Protein AF-A0AAG5DSZ3-F1 (afdb_monomer)

Radius of gyration: 25.83 Å; Cα contacts (8 Å, |Δi|>4): 39; chains: 1; bounding box: 47×26×83 Å

Solvent-accessible surface area (backbone atoms only — not comparable to full-atom values): 6586 Å² total; per-residue (Å²): 136,85,61,72,63,63,57,48,53,32,54,76,69,52,48,45,59,54,50,53,50,50,52,54,51,51,37,51,75,74,43,46,57,58,52,44,50,50,51,51,53,46,48,37,70,78,61,70,55,82,54,64,68,63,49,48,65,65,44,50,62,56,51,61,67,66,55,54,66,67,60,55,50,54,52,51,50,52,52,51,51,52,53,50,53,49,53,52,51,55,54,49,53,52,53,54,52,50,51,53,52,52,54,50,51,53,51,54,57,50,58,59,61,76,76,111

Structure (mmCIF, N/CA/C/O backbone):
data_AF-A0AAG5DSZ3-F1
#
_entry.id   AF-A0AAG5DSZ3-F1
#
loop_
_atom_site.group_PDB
_atom_site.id
_atom_site.type_symbol
_atom_site.label_atom_id
_atom_site.label_alt_id
_atom_site.label_comp_id
_atom_site.label_asym_id
_atom_site.label_entity_id
_atom_site.label_seq_id
_atom_site.pdbx_PDB_ins_code
_atom_site.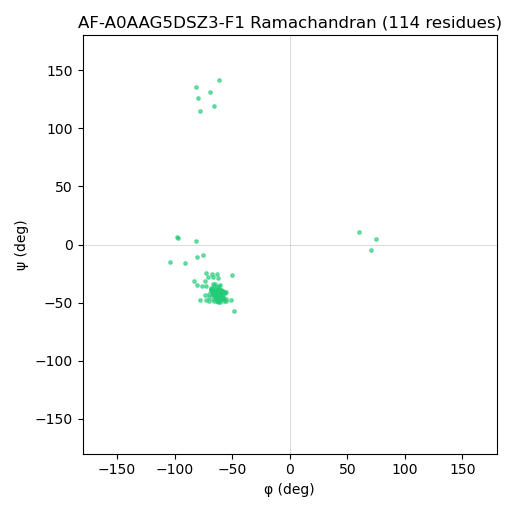Cartn_x
_atom_site.Cartn_y
_atom_site.Cartn_z
_atom_site.occupancy
_atom_site.B_iso_or_equiv
_atom_site.auth_seq_id
_atom_site.auth_comp_id
_atom_site.auth_asym_id
_atom_site.auth_atom_id
_atom_site.pdbx_PDB_model_num
ATOM 1 N N . MET A 1 1 ? -14.169 6.644 -4.198 1.00 36.16 1 MET A N 1
ATOM 2 C CA . MET A 1 1 ? -13.902 7.720 -3.217 1.00 36.16 1 MET A CA 1
ATOM 3 C C . MET A 1 1 ? -13.712 7.081 -1.849 1.00 36.16 1 MET A C 1
ATOM 5 O O . MET A 1 1 ? -14.643 6.446 -1.376 1.00 36.16 1 MET A O 1
ATOM 9 N N . TYR A 1 2 ? -12.524 7.174 -1.246 1.00 46.34 2 TYR A N 1
ATOM 10 C CA . TYR A 1 2 ? -12.303 6.710 0.131 1.00 46.34 2 TYR A CA 1
ATOM 11 C C . TYR A 1 2 ? -12.783 7.796 1.109 1.00 46.34 2 TYR A C 1
ATOM 13 O O . TYR A 1 2 ? -12.573 8.984 0.863 1.00 46.34 2 TYR A O 1
ATOM 21 N N . SER A 1 3 ? -13.508 7.405 2.160 1.00 47.03 3 SER A N 1
ATOM 22 C CA . SER A 1 3 ? -14.116 8.338 3.118 1.00 47.03 3 SER A CA 1
ATOM 23 C C . SER A 1 3 ? -13.039 9.018 3.964 1.00 47.03 3 SER A C 1
ATOM 25 O O . SER A 1 3 ? -12.199 8.349 4.563 1.00 47.03 3 SER A O 1
ATOM 27 N N . LYS A 1 4 ? -13.105 10.350 4.086 1.00 56.47 4 LYS A N 1
ATOM 28 C CA . LYS A 1 4 ? -12.209 11.162 4.934 1.00 56.47 4 LYS A CA 1
ATOM 29 C C . LYS A 1 4 ? -12.101 10.627 6.371 1.00 56.47 4 LYS A C 1
ATOM 31 O O . LYS A 1 4 ? -11.072 10.797 7.012 1.00 56.47 4 LYS A O 1
ATOM 36 N N . SER A 1 5 ? -13.132 9.930 6.850 1.00 56.62 5 SER A N 1
ATOM 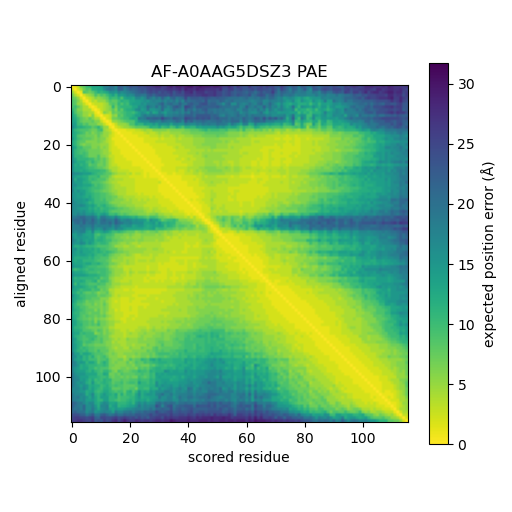37 C CA . SER A 1 5 ? -13.184 9.354 8.194 1.00 56.62 5 SER A CA 1
ATOM 38 C C . SER A 1 5 ? -12.198 8.190 8.394 1.00 56.62 5 SER A C 1
ATOM 40 O O . SER A 1 5 ? -11.528 8.125 9.421 1.00 56.62 5 SER A O 1
ATOM 42 N N . THR A 1 6 ? -12.014 7.305 7.404 1.00 55.47 6 THR A N 1
ATOM 43 C CA . THR A 1 6 ? -11.083 6.161 7.524 1.00 55.47 6 THR A CA 1
ATOM 44 C C . THR A 1 6 ? -9.620 6.599 7.468 1.00 55.47 6 THR A C 1
ATOM 46 O O . THR A 1 6 ? -8.769 6.060 8.183 1.00 55.47 6 THR A O 1
ATOM 49 N N . ASP A 1 7 ? -9.329 7.622 6.662 1.00 60.62 7 ASP A N 1
ATOM 50 C CA . ASP A 1 7 ? -7.999 8.231 6.592 1.00 60.62 7 ASP A CA 1
ATOM 51 C C . ASP A 1 7 ? -7.650 8.970 7.884 1.00 60.62 7 ASP A C 1
ATOM 53 O O . ASP A 1 7 ? -6.505 8.923 8.331 1.00 60.62 7 ASP A O 1
ATOM 57 N N . GLN A 1 8 ? -8.633 9.623 8.507 1.00 59.00 8 GLN A N 1
ATOM 58 C CA . GLN A 1 8 ? -8.445 10.353 9.755 1.00 59.00 8 GLN A CA 1
ATOM 59 C C . GLN A 1 8 ? -8.209 9.397 10.933 1.00 59.00 8 GLN A C 1
ATOM 61 O O . GLN A 1 8 ? -7.274 9.607 11.699 1.00 59.00 8 GLN A O 1
ATOM 66 N N . ILE A 1 9 ? -8.959 8.291 11.023 1.00 60.94 9 ILE A N 1
ATOM 67 C CA . ILE A 1 9 ? -8.772 7.262 12.063 1.00 60.94 9 ILE A CA 1
ATOM 68 C C . ILE A 1 9 ? -7.379 6.622 11.969 1.00 60.94 9 ILE A C 1
ATOM 70 O O . ILE A 1 9 ? -6.666 6.525 12.966 1.00 60.94 9 ILE A O 1
ATOM 74 N N . THR A 1 10 ? -6.952 6.219 10.769 1.00 59.41 10 THR A N 1
ATOM 75 C CA . THR A 1 10 ? -5.635 5.578 10.588 1.00 59.41 10 THR A CA 1
ATOM 76 C C . THR A 1 10 ? -4.467 6.551 10.764 1.00 59.41 10 THR A C 1
ATOM 78 O O . THR A 1 10 ? -3.377 6.135 11.163 1.00 59.41 10 THR A O 1
ATOM 81 N N . LEU A 1 11 ? -4.672 7.843 10.489 1.00 59.25 11 LEU A N 1
ATOM 82 C CA . LEU A 1 11 ? -3.678 8.892 10.711 1.00 59.25 11 LEU A CA 1
ATOM 83 C C . LEU A 1 11 ? -3.518 9.229 12.201 1.00 59.25 11 LEU A C 1
ATOM 85 O O . LEU A 1 11 ? -2.389 9.331 12.671 1.00 59.25 11 LEU A O 1
ATOM 89 N N . LEU A 1 12 ? -4.624 9.347 12.944 1.00 56.88 12 LEU A N 1
ATOM 90 C CA . LEU A 1 12 ? -4.620 9.712 14.367 1.00 56.88 12 LEU A CA 1
ATOM 91 C C . LEU A 1 12 ? -3.988 8.639 15.266 1.00 56.88 12 LEU A C 1
ATOM 93 O O . LEU A 1 12 ? -3.424 8.968 16.304 1.00 56.88 12 LEU A O 1
ATOM 97 N N . HIS A 1 13 ? -4.034 7.368 14.862 1.00 62.22 13 HIS A N 1
ATOM 98 C CA . HIS A 1 13 ? -3.497 6.250 15.646 1.00 62.22 13 HIS A CA 1
ATOM 99 C C . HIS A 1 13 ? -2.089 5.788 15.224 1.00 62.22 13 HIS A C 1
ATOM 101 O O . HIS A 1 13 ? -1.604 4.775 15.721 1.00 62.22 13 HIS A O 1
ATOM 107 N N . GLY A 1 14 ? -1.417 6.483 14.295 1.00 67.31 14 GLY A N 1
ATOM 108 C CA . GLY A 1 14 ? -0.088 6.089 13.789 1.00 67.31 14 GLY A CA 1
ATOM 109 C C . GLY A 1 14 ? -0.086 4.830 12.903 1.00 67.31 14 GLY A C 1
ATOM 110 O O . GLY A 1 14 ? 0.922 4.487 12.278 1.00 67.31 14 GLY A O 1
ATOM 111 N N . ASP A 1 15 ? -1.238 4.177 12.764 1.00 76.25 15 ASP A N 1
ATOM 112 C CA . ASP A 1 15 ? -1.442 2.964 11.978 1.00 76.25 15 ASP A CA 1
ATOM 113 C C . ASP A 1 15 ? -1.166 3.168 10.487 1.00 76.25 15 ASP A C 1
ATOM 115 O O . ASP A 1 15 ? -0.692 2.257 9.808 1.00 76.25 15 ASP A O 1
ATOM 119 N N . ARG A 1 16 ? -1.366 4.386 9.976 1.00 78.00 16 ARG A N 1
ATOM 120 C CA . ARG A 1 16 ? -1.052 4.731 8.587 1.00 78.00 16 ARG A CA 1
ATOM 121 C C . ARG A 1 16 ? 0.442 4.639 8.278 1.00 78.00 16 ARG A C 1
ATOM 123 O O . ARG A 1 16 ? 0.801 4.195 7.190 1.00 78.00 16 ARG A O 1
ATOM 130 N N . VAL A 1 17 ? 1.314 5.047 9.203 1.00 82.38 17 VAL A N 1
ATOM 131 C CA . VAL A 1 17 ? 2.774 4.948 9.011 1.00 82.38 17 VAL A CA 1
ATOM 132 C C . VAL A 1 17 ? 3.185 3.480 8.982 1.00 82.38 17 VAL A C 1
ATOM 134 O O . VAL A 1 17 ? 3.916 3.059 8.087 1.00 82.38 17 VAL A O 1
ATOM 137 N N . ARG A 1 18 ? 2.629 2.681 9.897 1.00 84.94 18 ARG A N 1
ATOM 138 C CA . ARG A 1 18 ? 2.883 1.241 9.978 1.00 84.94 18 ARG A CA 1
ATOM 139 C C . ARG A 1 18 ? 2.387 0.488 8.738 1.00 84.94 18 ARG A C 1
ATOM 141 O O . ARG A 1 18 ? 3.112 -0.350 8.214 1.00 84.94 18 ARG A O 1
ATOM 148 N N . LEU A 1 19 ? 1.204 0.829 8.221 1.00 87.88 19 LEU A N 1
ATOM 149 C CA . LEU A 1 19 ? 0.665 0.267 6.976 1.00 87.88 19 LEU A CA 1
ATOM 150 C C . LEU A 1 19 ? 1.496 0.661 5.750 1.00 87.88 19 LEU A C 1
ATOM 152 O O . LEU A 1 19 ? 1.762 -0.183 4.899 1.00 87.88 19 LEU A O 1
ATOM 156 N N . LYS A 1 20 ? 1.949 1.920 5.665 1.00 86.81 20 LYS A N 1
ATOM 157 C CA . LYS A 1 20 ? 2.858 2.364 4.595 1.00 86.81 20 LYS A CA 1
ATOM 158 C C . LYS A 1 20 ? 4.185 1.612 4.633 1.00 86.81 20 LYS A C 1
ATOM 160 O O . LYS A 1 20 ? 4.684 1.221 3.581 1.00 86.81 20 LYS A O 1
ATOM 165 N N . HIS A 1 21 ? 4.747 1.415 5.825 1.00 89.62 21 HIS A N 1
ATOM 166 C CA . HIS A 1 21 ? 5.976 0.648 5.993 1.00 89.62 21 HIS A CA 1
ATOM 167 C C . HIS A 1 21 ? 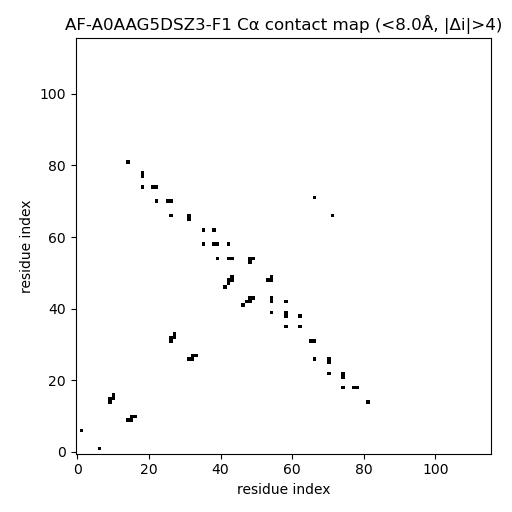5.780 -0.808 5.557 1.00 89.62 21 HIS A C 1
ATOM 169 O O . HIS A 1 21 ? 6.531 -1.279 4.713 1.00 89.62 21 HIS A O 1
ATOM 175 N N . LEU A 1 22 ? 4.717 -1.470 6.032 1.00 89.88 22 LEU A N 1
ATOM 176 C CA . LEU A 1 22 ? 4.374 -2.838 5.635 1.00 89.88 22 LEU A CA 1
ATOM 177 C C . LEU A 1 22 ? 4.235 -2.976 4.113 1.00 89.88 22 LEU A C 1
ATOM 179 O O . LEU A 1 22 ? 4.843 -3.864 3.523 1.00 89.88 22 LEU A O 1
ATOM 183 N N . LEU A 1 23 ? 3.484 -2.072 3.475 1.00 90.69 23 LEU A N 1
ATOM 184 C CA . LEU A 1 23 ? 3.338 -2.054 2.019 1.00 90.69 23 LEU A CA 1
ATOM 185 C C . LEU A 1 23 ? 4.697 -1.939 1.331 1.00 90.69 23 LEU A C 1
ATOM 187 O O . LEU A 1 23 ? 4.989 -2.716 0.428 1.00 90.69 23 LEU A O 1
ATOM 191 N N . ARG A 1 24 ? 5.540 -0.993 1.758 1.00 91.44 24 ARG A N 1
ATOM 192 C CA . ARG A 1 24 ? 6.864 -0.794 1.162 1.00 91.44 2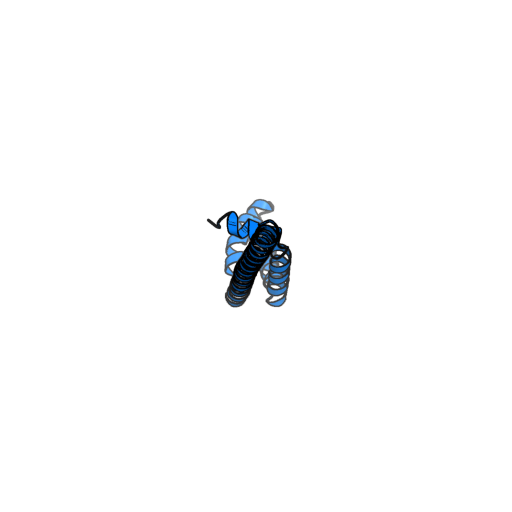4 ARG A CA 1
ATOM 193 C C . ARG A 1 24 ? 7.735 -2.043 1.298 1.00 91.44 24 ARG A C 1
ATOM 195 O O . ARG A 1 24 ? 8.357 -2.429 0.316 1.00 91.44 24 ARG A O 1
ATOM 202 N N . THR A 1 25 ? 7.743 -2.684 2.464 1.00 93.38 25 THR A N 1
ATOM 203 C CA . THR A 1 25 ? 8.491 -3.927 2.695 1.00 93.38 25 THR A CA 1
ATOM 204 C C . THR A 1 25 ? 8.008 -5.039 1.768 1.00 93.38 25 THR A C 1
ATOM 206 O O . THR A 1 25 ? 8.813 -5.609 1.039 1.00 93.38 25 THR A O 1
ATOM 209 N N . ARG A 1 26 ? 6.691 -5.273 1.683 1.00 92.12 26 ARG A N 1
ATOM 210 C CA . ARG A 1 26 ? 6.128 -6.310 0.803 1.00 92.12 26 ARG A CA 1
ATOM 211 C C . ARG A 1 26 ? 6.393 -6.059 -0.677 1.00 92.12 26 ARG A C 1
ATOM 213 O O . ARG A 1 26 ? 6.702 -6.999 -1.399 1.00 92.12 26 ARG A O 1
ATOM 220 N N . LEU A 1 27 ? 6.316 -4.806 -1.127 1.00 92.75 27 LEU A N 1
ATOM 221 C CA . LEU A 1 27 ? 6.631 -4.430 -2.511 1.00 92.75 27 LEU A CA 1
ATOM 222 C C . LEU A 1 27 ? 8.121 -4.594 -2.858 1.00 92.75 27 LEU A C 1
ATOM 224 O O . LEU A 1 27 ? 8.474 -4.739 -4.029 1.00 92.75 27 LEU A O 1
ATOM 228 N N . VAL A 1 28 ? 9.013 -4.533 -1.871 1.00 94.00 28 VAL A N 1
ATOM 229 C CA . VAL A 1 28 ? 10.433 -4.854 -2.069 1.00 94.00 28 VAL A CA 1
ATOM 230 C C . VAL A 1 28 ? 10.623 -6.370 -2.117 1.00 94.00 28 VAL A C 1
ATOM 232 O O . VAL A 1 28 ? 11.232 -6.866 -3.059 1.00 94.00 28 VAL A O 1
ATOM 235 N N . GLU A 1 29 ? 10.047 -7.108 -1.168 1.00 92.69 29 GLU A N 1
ATOM 236 C CA . GLU A 1 29 ? 10.181 -8.569 -1.069 1.00 92.69 29 GLU A CA 1
ATOM 237 C C . GLU A 1 29 ? 9.615 -9.317 -2.281 1.00 92.69 29 GLU A C 1
ATOM 239 O O . GLU A 1 29 ? 10.219 -10.281 -2.741 1.00 92.69 29 GLU A O 1
ATOM 244 N N . CYS A 1 30 ? 8.486 -8.871 -2.842 1.00 91.94 30 CYS A N 1
ATOM 245 C CA . CYS A 1 30 ? 7.916 -9.489 -4.042 1.00 91.94 30 CYS A CA 1
ATOM 246 C C . CYS A 1 30 ? 8.582 -9.025 -5.351 1.00 91.94 30 CYS A C 1
ATOM 248 O O . CYS A 1 30 ? 8.137 -9.401 -6.435 1.00 91.94 30 CYS A O 1
ATOM 250 N N . GLY A 1 31 ? 9.620 -8.184 -5.272 1.00 92.12 31 GLY A N 1
ATOM 251 C CA . GLY A 1 31 ? 10.364 -7.687 -6.430 1.00 92.12 31 GLY A CA 1
ATOM 252 C C . GLY A 1 31 ? 9.643 -6.613 -7.249 1.00 92.12 31 GLY A C 1
ATOM 253 O O . GLY A 1 31 ? 10.181 -6.163 -8.261 1.00 92.12 31 GLY A O 1
ATOM 254 N N . TRP A 1 32 ? 8.465 -6.146 -6.816 1.00 94.31 32 TRP A N 1
ATOM 255 C CA . TRP A 1 32 ? 7.695 -5.112 -7.521 1.00 94.31 32 TRP A CA 1
ATOM 256 C C . TRP A 1 32 ? 8.514 -3.838 -7.746 1.00 94.31 32 TRP A C 1
ATOM 258 O O . TRP A 1 32 ? 8.495 -3.263 -8.830 1.00 94.31 32 TRP A O 1
ATOM 268 N N . THR A 1 33 ? 9.302 -3.429 -6.748 1.00 92.06 33 THR A N 1
ATOM 269 C CA . THR A 1 33 ? 10.167 -2.241 -6.857 1.00 92.06 33 THR A CA 1
ATOM 270 C C . THR A 1 33 ? 11.139 -2.338 -8.037 1.00 92.06 33 THR A C 1
ATOM 272 O O . THR A 1 33 ? 11.336 -1.361 -8.760 1.00 92.06 33 THR A O 1
ATOM 275 N N . GLU A 1 34 ? 11.723 -3.513 -8.270 1.00 93.38 34 GLU A N 1
ATOM 276 C CA . GLU A 1 34 ? 12.663 -3.727 -9.374 1.00 93.38 34 GLU A CA 1
ATOM 277 C C . GLU A 1 34 ? 11.949 -3.839 -10.724 1.00 93.38 34 GLU A C 1
ATOM 279 O O . GLU A 1 34 ? 12.434 -3.298 -11.720 1.00 93.38 34 GLU A O 1
ATOM 284 N N . GLN A 1 35 ? 10.757 -4.443 -10.754 1.00 93.19 35 GLN A N 1
ATOM 285 C CA . GLN A 1 35 ? 9.916 -4.480 -11.954 1.00 93.19 35 GLN A CA 1
ATOM 286 C C . GLN A 1 35 ? 9.532 -3.068 -12.414 1.00 93.19 35 GLN A C 1
ATOM 288 O O . GLN A 1 35 ? 9.677 -2.741 -13.590 1.00 93.19 35 GLN A O 1
ATOM 293 N N . VAL A 1 36 ? 9.132 -2.191 -11.489 1.00 92.69 36 VAL A N 1
ATOM 294 C CA . VAL A 1 36 ? 8.782 -0.799 -11.811 1.00 92.69 36 VAL A CA 1
ATOM 295 C C . VAL A 1 36 ? 9.997 -0.004 -12.288 1.00 92.69 36 VAL A C 1
ATOM 297 O O . VAL A 1 36 ? 9.884 0.775 -13.232 1.00 92.69 36 VAL A O 1
ATOM 300 N N . LYS A 1 37 ? 11.183 -0.224 -11.708 1.00 91.31 37 LYS A N 1
ATOM 301 C CA . LYS A 1 37 ? 12.428 0.380 -12.217 1.00 91.31 37 LYS A CA 1
ATOM 302 C C . LYS A 1 37 ? 12.747 -0.077 -13.641 1.00 91.31 37 LYS A C 1
ATOM 304 O O . LYS A 1 37 ? 13.224 0.723 -14.445 1.00 91.31 37 LYS A O 1
ATOM 309 N N . LEU A 1 38 ? 12.507 -1.350 -13.955 1.00 92.25 38 LEU A N 1
ATOM 310 C CA . LEU A 1 38 ? 12.714 -1.893 -15.295 1.00 92.25 38 LEU A CA 1
ATOM 311 C C . LEU A 1 38 ? 11.738 -1.274 -16.305 1.00 92.25 38 LEU A C 1
ATOM 313 O O . LEU A 1 38 ? 12.173 -0.879 -17.383 1.00 92.25 38 LEU A O 1
ATOM 317 N N . LEU A 1 39 ? 10.463 -1.122 -15.936 1.00 90.69 39 LEU A N 1
ATOM 318 C CA . LEU A 1 39 ? 9.469 -0.395 -16.739 1.00 90.69 39 LEU A CA 1
ATOM 319 C C . LEU A 1 39 ? 9.874 1.060 -16.961 1.00 90.69 39 LEU A C 1
ATOM 321 O O . LEU A 1 39 ? 9.801 1.542 -18.083 1.00 90.69 39 LEU A O 1
ATOM 325 N N . GLY A 1 40 ? 10.388 1.718 -15.917 1.00 89.19 40 GLY A N 1
ATOM 326 C CA . GLY A 1 40 ? 11.022 3.039 -15.987 1.00 89.19 40 GLY A CA 1
ATOM 327 C C . GLY A 1 40 ? 12.048 3.142 -17.096 1.00 89.19 40 GLY A C 1
ATOM 328 O O . GLY A 1 40 ? 11.934 3.976 -17.989 1.00 89.19 40 GLY A O 1
ATOM 329 N N . ARG A 1 41 ? 13.042 2.256 -17.049 1.00 89.69 41 ARG A N 1
ATOM 330 C CA . ARG A 1 41 ? 14.123 2.242 -18.034 1.00 89.69 41 ARG A CA 1
ATOM 331 C C . ARG A 1 41 ? 13.613 1.948 -19.442 1.00 89.69 41 ARG A C 1
ATOM 333 O O . ARG A 1 41 ? 14.026 2.635 -20.366 1.00 89.69 41 ARG A O 1
ATOM 340 N N . LYS A 1 42 ? 12.701 0.984 -19.599 1.00 88.50 42 LYS A N 1
ATOM 341 C CA . LYS A 1 42 ? 12.100 0.663 -20.902 1.00 88.50 42 LYS A CA 1
ATOM 342 C C . LYS A 1 42 ? 11.323 1.840 -21.480 1.00 88.50 42 LYS A C 1
ATOM 344 O O . LYS A 1 42 ? 11.531 2.184 -22.630 1.00 88.50 42 LYS A O 1
ATOM 349 N N . ALA A 1 43 ? 10.506 2.520 -20.677 1.00 86.56 43 ALA A N 1
ATOM 350 C CA . ALA A 1 43 ? 9.741 3.676 -21.140 1.00 86.56 43 ALA A CA 1
ATOM 351 C C . ALA A 1 43 ? 10.637 4.825 -21.640 1.00 86.56 43 ALA A C 1
ATOM 353 O O . ALA A 1 43 ? 10.270 5.510 -22.591 1.00 86.56 43 ALA A O 1
ATOM 354 N N . ILE A 1 44 ? 11.809 5.017 -21.023 1.00 87.38 44 ILE A N 1
ATOM 355 C CA . ILE A 1 44 ? 12.797 6.021 -21.449 1.00 87.38 44 ILE A CA 1
ATOM 356 C C . ILE A 1 44 ? 13.498 5.586 -22.743 1.00 87.38 44 ILE A C 1
ATOM 358 O O . ILE A 1 44 ? 13.613 6.382 -23.670 1.00 87.38 44 ILE A O 1
ATOM 362 N N . ILE A 1 45 ? 13.959 4.331 -22.809 1.00 86.50 45 ILE A N 1
ATOM 363 C CA . ILE A 1 45 ? 14.724 3.806 -23.952 1.00 86.50 45 ILE A CA 1
ATOM 364 C C . ILE A 1 45 ? 13.833 3.657 -25.192 1.00 86.50 45 ILE A C 1
ATOM 366 O O . ILE A 1 45 ? 14.195 4.134 -26.262 1.00 86.50 45 ILE A O 1
ATOM 370 N N . ASP A 1 46 ? 12.663 3.036 -25.042 1.00 81.50 46 ASP A N 1
ATOM 371 C CA . ASP A 1 46 ? 11.772 2.697 -26.155 1.00 81.50 46 ASP A CA 1
ATOM 372 C C . ASP A 1 46 ? 10.887 3.887 -26.556 1.00 81.50 46 ASP A C 1
ATOM 374 O O . ASP A 1 46 ? 10.513 4.034 -27.718 1.00 81.50 46 ASP A O 1
ATOM 378 N N . GLY A 1 47 ? 10.533 4.742 -25.591 1.00 74.00 47 G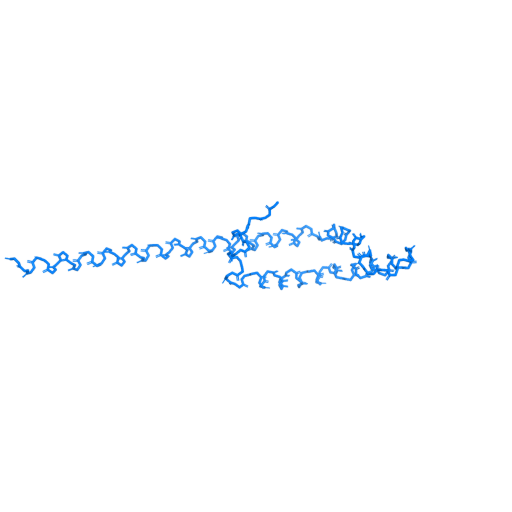LY A N 1
ATOM 379 C CA . GLY A 1 47 ? 9.642 5.881 -25.809 1.00 74.00 47 GLY A CA 1
ATOM 380 C C . GLY A 1 47 ? 10.347 7.180 -26.195 1.00 74.00 47 GLY A C 1
ATOM 381 O O . GLY A 1 47 ? 9.669 8.107 -26.633 1.00 74.00 47 GLY A O 1
ATOM 382 N N . GLY A 1 48 ? 11.668 7.286 -25.992 1.00 78.00 48 GLY A N 1
ATOM 383 C CA . GLY A 1 48 ? 12.437 8.519 -26.219 1.00 78.00 48 GLY A CA 1
ATOM 384 C C . GLY A 1 48 ? 11.986 9.717 -25.367 1.00 78.00 48 GLY A C 1
ATOM 385 O O . GLY A 1 48 ? 12.389 10.851 -25.617 1.00 78.00 48 GLY A O 1
ATOM 386 N N . GLU A 1 49 ? 11.124 9.484 -24.375 1.00 74.75 49 GLU A N 1
ATOM 387 C CA . GLU A 1 49 ? 10.546 10.509 -23.512 1.00 74.75 49 GLU A CA 1
ATOM 388 C C . GLU A 1 49 ? 11.560 10.891 -22.431 1.00 74.75 49 GLU A C 1
ATOM 390 O O . GLU A 1 49 ? 12.043 10.036 -21.690 1.00 74.75 49 GLU A O 1
ATOM 395 N N . THR A 1 50 ? 11.866 12.182 -22.315 1.00 79.62 50 THR A N 1
ATOM 396 C CA . THR A 1 50 ? 12.789 12.717 -21.299 1.00 79.62 50 THR A CA 1
ATOM 397 C C . THR A 1 50 ? 12.060 13.415 -20.155 1.00 79.62 50 THR A C 1
ATOM 399 O O . THR A 1 50 ? 12.646 13.645 -19.096 1.00 79.62 50 THR A O 1
ATOM 402 N N . ASN A 1 51 ? 10.773 13.733 -20.337 1.00 88.19 51 ASN A N 1
ATOM 403 C CA . ASN A 1 51 ? 9.973 14.374 -19.308 1.00 88.19 51 ASN A CA 1
ATOM 404 C C . ASN A 1 51 ? 9.532 13.354 -18.247 1.00 88.19 51 ASN A C 1
ATOM 406 O O . ASN A 1 51 ? 8.741 12.443 -18.507 1.00 88.19 51 ASN A O 1
ATOM 410 N N . VAL A 1 52 ? 10.027 13.551 -17.025 1.00 87.00 52 VAL A N 1
ATOM 411 C CA . VAL A 1 52 ? 9.772 12.683 -15.869 1.00 87.00 52 VAL A CA 1
ATOM 412 C C . VAL A 1 52 ? 8.280 12.560 -15.553 1.00 87.00 52 VAL A C 1
ATOM 414 O O . VAL A 1 52 ? 7.814 11.458 -15.267 1.00 87.00 52 VAL A O 1
ATOM 417 N N . ASP A 1 53 ? 7.512 13.645 -15.644 1.00 88.94 53 ASP A N 1
ATOM 418 C CA . ASP A 1 53 ? 6.085 13.629 -15.316 1.00 88.94 53 ASP A CA 1
ATOM 419 C C . ASP A 1 53 ? 5.288 12.791 -16.322 1.00 88.94 53 ASP A C 1
ATOM 421 O O . ASP A 1 53 ? 4.440 11.984 -15.929 1.00 88.94 53 ASP A O 1
ATOM 425 N N . ASN A 1 54 ? 5.618 12.897 -17.613 1.00 87.12 54 ASN A N 1
ATOM 426 C CA . ASN A 1 54 ? 5.010 12.078 -18.667 1.00 87.12 54 ASN A CA 1
ATOM 427 C C . ASN A 1 54 ? 5.328 10.590 -18.474 1.00 87.12 54 ASN A C 1
ATOM 429 O O . ASN A 1 54 ? 4.455 9.732 -18.633 1.00 87.12 54 ASN A O 1
ATOM 433 N N . ILE A 1 55 ? 6.567 10.275 -18.087 1.00 87.44 55 ILE A N 1
ATOM 434 C CA . ILE A 1 55 ? 6.996 8.906 -17.777 1.00 87.44 55 ILE A CA 1
ATOM 435 C C . ILE A 1 55 ? 6.205 8.361 -16.581 1.00 87.44 55 ILE A C 1
ATOM 437 O O . ILE A 1 55 ? 5.675 7.251 -16.641 1.00 87.44 55 ILE A O 1
ATOM 441 N N . ILE A 1 56 ? 6.067 9.143 -15.507 1.00 88.31 56 ILE A N 1
ATOM 442 C CA . ILE A 1 56 ? 5.293 8.747 -14.324 1.00 88.31 56 ILE A CA 1
ATOM 443 C C . ILE A 1 56 ? 3.834 8.483 -14.702 1.00 88.31 56 ILE A C 1
ATOM 445 O O . ILE A 1 56 ? 3.277 7.470 -14.274 1.00 88.31 56 ILE A O 1
ATOM 449 N N . GLN A 1 57 ? 3.211 9.348 -15.504 1.00 89.75 57 GLN A N 1
ATOM 450 C CA . GLN A 1 57 ? 1.824 9.165 -15.937 1.00 89.75 57 GLN A CA 1
ATOM 451 C C . GLN A 1 57 ? 1.625 7.877 -16.743 1.00 89.75 57 GLN A C 1
ATOM 453 O O . GLN A 1 57 ? 0.634 7.180 -16.523 1.00 89.75 57 GLN A O 1
ATOM 458 N N . LYS A 1 58 ? 2.578 7.528 -17.615 1.00 86.94 58 LYS A N 1
ATOM 459 C CA . LYS A 1 58 ? 2.544 6.292 -18.412 1.00 86.94 58 LYS A CA 1
ATOM 460 C C . LYS A 1 58 ? 2.757 5.043 -17.549 1.00 86.94 58 LYS A C 1
ATOM 462 O O . LYS A 1 58 ? 2.003 4.083 -17.663 1.00 86.94 58 LYS A O 1
ATOM 467 N N . ILE A 1 59 ? 3.736 5.065 -16.643 1.00 90.25 59 ILE A N 1
ATOM 468 C CA . ILE A 1 59 ? 4.144 3.877 -15.870 1.00 90.25 59 ILE A CA 1
ATOM 469 C C . ILE A 1 59 ? 3.230 3.605 -14.680 1.00 90.25 59 ILE A C 1
ATOM 471 O O . ILE A 1 59 ? 3.003 2.452 -14.326 1.00 90.25 59 ILE A O 1
ATOM 475 N N . THR A 1 60 ? 2.699 4.641 -14.026 1.00 89.62 60 THR A N 1
ATOM 476 C CA . THR A 1 60 ? 1.878 4.490 -12.813 1.00 89.62 60 THR A CA 1
ATOM 477 C C . THR A 1 60 ? 0.720 3.486 -12.954 1.00 89.62 60 THR A C 1
ATOM 479 O O . THR A 1 60 ? 0.564 2.664 -12.045 1.00 89.62 60 THR A O 1
ATOM 482 N N . PRO A 1 61 ? -0.117 3.510 -14.013 1.00 92.56 61 PRO A N 1
ATOM 483 C CA . PRO A 1 61 ? -1.192 2.527 -14.164 1.00 92.56 61 PRO A CA 1
ATOM 484 C C . PRO A 1 61 ? -0.666 1.095 -14.333 1.00 92.56 61 PRO A C 1
ATOM 486 O O . PRO A 1 61 ? -1.192 0.184 -13.695 1.00 92.56 61 PRO A O 1
ATOM 489 N N . GLU A 1 62 ? 0.402 0.901 -15.107 1.00 91.44 62 GLU A N 1
ATOM 490 C CA . GLU A 1 62 ? 1.018 -0.412 -15.330 1.00 91.44 62 GLU A CA 1
ATOM 491 C C . GLU A 1 62 ? 1.653 -0.958 -14.044 1.00 91.44 62 GLU A C 1
ATOM 493 O O . GLU A 1 62 ? 1.361 -2.072 -13.609 1.00 91.44 62 GLU A O 1
ATOM 498 N N . ALA A 1 63 ? 2.417 -0.117 -13.346 1.00 91.31 63 ALA A N 1
ATOM 499 C CA . ALA A 1 63 ? 2.997 -0.423 -12.047 1.00 91.31 63 ALA A CA 1
ATOM 500 C C . ALA A 1 63 ? 1.925 -0.834 -11.025 1.00 91.31 63 ALA A C 1
ATOM 502 O O . ALA A 1 63 ? 2.116 -1.789 -10.276 1.00 91.31 63 ALA A O 1
ATOM 503 N N . ARG A 1 64 ? 0.766 -0.162 -10.995 1.00 91.00 64 ARG A N 1
ATOM 504 C CA . ARG A 1 64 ? -0.351 -0.545 -10.110 1.00 91.00 64 ARG A CA 1
ATOM 505 C C . ARG A 1 64 ? -0.960 -1.900 -10.479 1.00 91.00 64 ARG A C 1
ATOM 507 O O . ARG A 1 64 ? -1.379 -2.622 -9.573 1.00 91.00 64 ARG A O 1
ATOM 514 N N . GLY A 1 65 ? -0.999 -2.243 -11.766 1.00 90.94 65 GLY A N 1
ATOM 515 C CA . GLY A 1 65 ? -1.462 -3.544 -12.253 1.00 90.94 65 GLY A CA 1
ATOM 516 C C . GLY A 1 65 ? -0.569 -4.704 -11.809 1.00 90.94 65 GLY A C 1
ATOM 517 O O . GLY A 1 65 ? -1.075 -5.772 -11.482 1.00 90.94 65 GLY A O 1
ATOM 518 N N . LEU A 1 66 ? 0.740 -4.467 -11.698 1.00 92.06 66 LEU A N 1
ATOM 519 C CA . LEU A 1 66 ? 1.726 -5.479 -11.300 1.00 92.06 66 LEU A CA 1
ATOM 520 C C . LEU A 1 66 ? 1.731 -5.824 -9.811 1.00 92.06 66 LEU A C 1
ATOM 522 O O . LEU A 1 66 ? 2.415 -6.760 -9.405 1.00 92.06 66 LEU A O 1
ATOM 526 N N . ILE A 1 67 ? 1.004 -5.080 -8.974 1.00 92.50 67 ILE A N 1
ATOM 527 C CA . ILE A 1 67 ? 0.936 -5.382 -7.542 1.00 92.50 67 ILE A CA 1
ATOM 528 C C . ILE A 1 67 ? 0.217 -6.730 -7.365 1.00 92.50 67 ILE A C 1
ATOM 530 O O . ILE A 1 67 ? -0.972 -6.814 -7.700 1.00 92.50 67 ILE A O 1
ATOM 534 N N . PRO A 1 68 ? 0.870 -7.758 -6.786 1.00 92.12 68 PRO A N 1
ATOM 535 C CA . PRO A 1 68 ? 0.248 -9.063 -6.604 1.00 92.12 68 PRO A CA 1
ATOM 536 C C . PRO A 1 68 ? -0.984 -8.986 -5.700 1.00 92.12 68 PRO A C 1
ATOM 538 O O . PRO A 1 68 ? -0.986 -8.291 -4.678 1.00 92.12 68 PRO A O 1
ATOM 541 N N . ASP A 1 69 ? -2.022 -9.758 -6.023 1.00 91.19 69 ASP A N 1
ATOM 542 C CA . ASP A 1 69 ? -3.259 -9.773 -5.233 1.00 91.19 69 ASP A CA 1
ATOM 543 C C . ASP A 1 69 ? -3.047 -10.276 -3.805 1.00 91.19 69 ASP A C 1
ATOM 545 O O . ASP A 1 69 ? -3.779 -9.877 -2.901 1.00 91.19 69 ASP A O 1
ATOM 549 N N . LEU A 1 70 ? -2.015 -11.092 -3.578 1.00 90.44 70 LEU A N 1
ATOM 550 C CA . LEU A 1 70 ? -1.605 -11.512 -2.241 1.00 90.44 70 LEU A CA 1
ATOM 551 C C . LEU A 1 70 ? -1.261 -10.309 -1.349 1.00 90.44 70 LEU A C 1
ATOM 553 O O . LEU A 1 70 ? -1.769 -10.207 -0.236 1.00 90.44 70 LEU A O 1
ATOM 557 N N . VAL A 1 71 ? -0.478 -9.358 -1.872 1.00 90.38 71 VAL A N 1
ATOM 558 C CA . VAL A 1 71 ? -0.082 -8.138 -1.150 1.00 90.38 71 VAL A CA 1
ATOM 559 C C . VAL A 1 71 ? -1.310 -7.269 -0.874 1.00 90.38 71 VAL A C 1
ATOM 561 O O . VAL A 1 71 ? -1.487 -6.769 0.236 1.00 90.38 71 VAL A O 1
ATOM 564 N N . LYS A 1 72 ? -2.212 -7.127 -1.857 1.00 88.44 72 LYS A N 1
ATOM 565 C CA . LYS A 1 72 ? -3.470 -6.379 -1.677 1.00 88.44 72 LYS A CA 1
ATOM 566 C C . LYS A 1 72 ? -4.335 -6.999 -0.576 1.00 88.44 72 LYS A C 1
ATOM 568 O O . LYS A 1 72 ? -4.863 -6.269 0.261 1.00 88.44 72 LYS A O 1
ATOM 573 N N . LYS A 1 73 ? -4.470 -8.330 -0.566 1.00 90.94 73 LYS A N 1
ATOM 574 C CA . LYS A 1 73 ? -5.244 -9.074 0.438 1.00 90.94 73 LYS A CA 1
ATOM 575 C C . LYS A 1 73 ? -4.660 -8.904 1.839 1.00 90.94 73 LYS A C 1
ATOM 577 O O . LYS A 1 73 ? -5.410 -8.531 2.735 1.00 90.94 73 LYS A O 1
ATOM 582 N N . GLU A 1 74 ? -3.349 -9.078 2.006 1.00 90.25 74 GLU A N 1
ATOM 583 C CA . GLU A 1 74 ? -2.663 -8.908 3.297 1.00 90.25 74 GLU A CA 1
ATOM 584 C C . GLU A 1 74 ? -2.879 -7.496 3.870 1.00 90.25 74 GLU A C 1
ATOM 586 O O . GLU A 1 74 ? -3.238 -7.326 5.037 1.00 90.25 74 GLU A O 1
ATOM 591 N N . LEU A 1 75 ? -2.732 -6.463 3.035 1.00 89.12 75 LEU A N 1
ATOM 592 C CA . LEU A 1 75 ? -2.977 -5.081 3.450 1.00 89.12 75 LEU A CA 1
ATOM 593 C C . LEU A 1 75 ? -4.434 -4.823 3.828 1.00 89.12 75 LEU A C 1
ATOM 595 O O . LEU A 1 75 ? -4.692 -4.180 4.848 1.00 89.12 75 LEU A O 1
ATOM 599 N N . LEU A 1 76 ? -5.386 -5.317 3.035 1.00 88.38 76 LEU A N 1
ATOM 600 C CA . LEU A 1 76 ? -6.810 -5.175 3.335 1.00 88.38 76 LEU A CA 1
ATOM 601 C C . LEU A 1 76 ? -7.182 -5.870 4.645 1.00 88.38 76 LEU A C 1
ATOM 603 O O . LEU A 1 76 ? -7.919 -5.301 5.449 1.00 88.38 76 LEU A O 1
ATOM 607 N N . GLU A 1 77 ? -6.662 -7.070 4.883 1.00 90.06 77 GLU A N 1
ATOM 608 C CA . GLU A 1 77 ? -6.867 -7.800 6.130 1.00 90.06 77 GLU A CA 1
ATOM 609 C C . GLU A 1 77 ? -6.294 -7.032 7.323 1.00 90.06 77 GLU A C 1
ATOM 611 O O . GLU A 1 77 ? -6.984 -6.836 8.326 1.00 90.06 77 GLU A O 1
ATOM 616 N N . LYS A 1 78 ? -5.084 -6.476 7.190 1.00 88.00 78 LYS A N 1
ATOM 617 C CA . LYS A 1 78 ? -4.486 -5.665 8.253 1.00 88.00 78 LYS A CA 1
ATOM 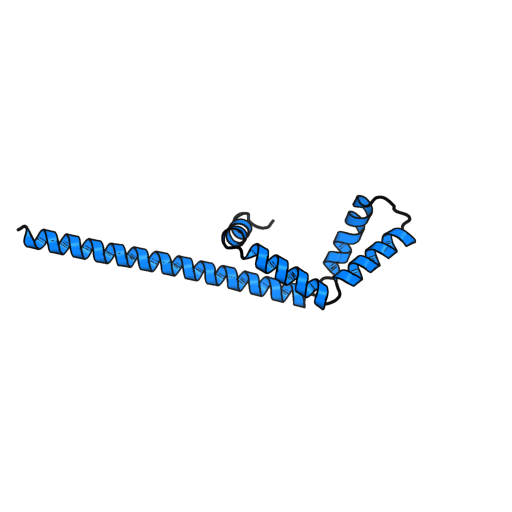618 C C . LYS A 1 78 ? -5.305 -4.414 8.568 1.00 88.00 78 LYS A C 1
ATOM 620 O O . LYS A 1 78 ? -5.474 -4.081 9.740 1.00 88.00 78 LYS A O 1
ATOM 625 N N . ILE A 1 79 ? -5.839 -3.743 7.545 1.00 87.44 79 ILE A N 1
ATOM 626 C CA . ILE A 1 79 ? -6.734 -2.590 7.716 1.00 87.44 79 ILE A CA 1
ATOM 627 C C . ILE A 1 79 ? -8.009 -3.009 8.457 1.00 87.44 79 ILE A C 1
ATOM 629 O O . ILE A 1 79 ? -8.411 -2.326 9.398 1.00 87.44 79 ILE A O 1
ATOM 633 N N . ARG A 1 80 ? -8.626 -4.139 8.085 1.00 87.88 80 ARG A N 1
ATOM 634 C CA . ARG A 1 80 ? -9.825 -4.659 8.766 1.00 87.88 80 ARG A CA 1
ATOM 635 C C . ARG A 1 80 ? -9.567 -4.907 10.251 1.00 87.88 80 ARG A C 1
ATOM 637 O O . ARG A 1 80 ? -10.350 -4.440 11.072 1.00 87.88 80 ARG A O 1
ATOM 644 N N . LEU A 1 81 ? -8.450 -5.551 10.594 1.00 88.50 81 LEU A N 1
ATOM 645 C CA . LEU A 1 81 ? -8.064 -5.801 11.988 1.00 88.50 81 LEU A CA 1
ATOM 646 C C . LEU A 1 81 ? -7.874 -4.501 12.781 1.00 88.50 81 LEU A C 1
ATOM 648 O O . LEU A 1 81 ? -8.333 -4.395 13.914 1.00 88.50 81 LEU A O 1
ATOM 652 N N . ILE A 1 82 ? -7.233 -3.490 12.185 1.00 86.00 82 ILE A N 1
ATOM 653 C CA . ILE A 1 82 ? -7.038 -2.182 12.830 1.00 86.00 82 ILE A CA 1
ATOM 654 C C . ILE A 1 82 ? -8.386 -1.517 13.136 1.00 86.00 82 ILE A C 1
ATOM 656 O O . ILE A 1 82 ? -8.583 -1.003 14.238 1.00 86.00 82 ILE A O 1
ATOM 660 N N . LEU A 1 83 ? -9.324 -1.551 12.186 1.00 84.62 83 LEU A N 1
ATOM 661 C CA . LEU A 1 83 ? -10.657 -0.973 12.366 1.00 84.62 83 LEU A CA 1
ATOM 662 C C . LEU A 1 83 ? -11.477 -1.727 13.424 1.00 84.62 83 LEU A C 1
ATOM 664 O O . LEU A 1 83 ? -12.151 -1.093 14.235 1.00 84.62 83 LEU A O 1
ATOM 668 N N . GLN A 1 84 ? -11.388 -3.058 13.460 1.00 88.25 84 GLN A N 1
ATOM 669 C CA . GLN A 1 84 ? -12.046 -3.880 14.482 1.00 88.25 84 GLN A CA 1
ATOM 670 C C . GLN A 1 84 ? -11.492 -3.604 15.883 1.00 88.25 84 GLN A C 1
ATOM 672 O O . GLN A 1 84 ? -12.261 -3.391 16.821 1.00 88.25 84 GLN A O 1
ATOM 677 N N . GLU A 1 85 ? -10.167 -3.536 16.032 1.00 86.69 85 GLU A N 1
ATOM 678 C CA . GLU A 1 85 ? -9.553 -3.188 17.316 1.00 86.69 85 GLU A CA 1
ATOM 679 C C . GLU A 1 85 ? -9.924 -1.771 17.753 1.00 86.69 85 GLU A C 1
ATOM 681 O O . GLU A 1 85 ? -10.160 -1.536 18.939 1.00 86.69 85 GLU A O 1
ATOM 686 N N . GLN A 1 86 ? -10.036 -0.828 16.814 1.00 84.19 86 GLN A N 1
ATOM 687 C CA . GLN A 1 86 ? -10.512 0.514 17.126 1.00 84.19 86 GLN A CA 1
ATOM 688 C C . GLN A 1 86 ? -11.945 0.494 17.666 1.00 84.19 86 GLN A C 1
ATOM 690 O O . GLN A 1 86 ? -12.201 1.041 18.738 1.00 84.19 86 GLN A O 1
ATOM 695 N N . GLN A 1 87 ? -12.856 -0.204 16.987 1.00 86.69 87 GLN A N 1
ATOM 696 C CA . GLN A 1 87 ? -14.237 -0.354 17.442 1.00 86.69 87 GLN A CA 1
ATOM 697 C C . GLN A 1 87 ? -14.308 -0.986 18.840 1.00 86.69 87 GLN A C 1
ATOM 699 O O . GLN A 1 87 ? -15.074 -0.534 19.695 1.00 86.69 87 GLN A O 1
ATOM 704 N N . ARG A 1 88 ? -13.482 -2.006 19.105 1.00 89.12 88 ARG A N 1
ATOM 705 C CA . ARG A 1 88 ? -13.403 -2.663 20.415 1.00 89.12 88 ARG A CA 1
ATOM 706 C C . ARG A 1 88 ? -12.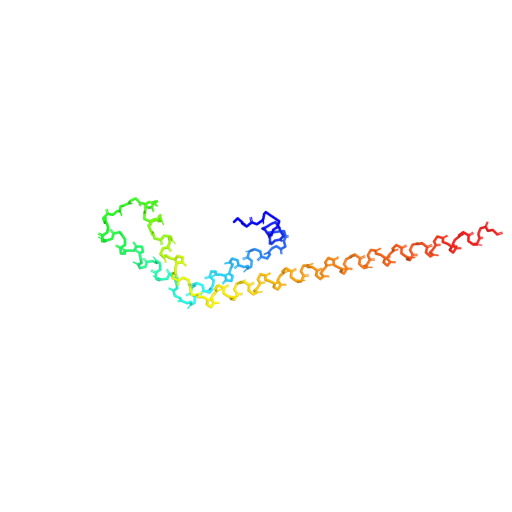945 -1.699 21.508 1.00 89.12 88 ARG A C 1
ATOM 708 O O . ARG A 1 88 ? -13.549 -1.672 22.582 1.00 89.12 88 ARG A O 1
ATOM 715 N N . ARG A 1 89 ? -11.920 -0.883 21.234 1.00 86.06 89 ARG A N 1
ATOM 716 C CA . ARG A 1 89 ? -11.439 0.160 22.155 1.00 86.06 89 ARG A CA 1
ATOM 717 C C . ARG A 1 89 ? -12.532 1.173 22.483 1.00 86.06 89 ARG A C 1
ATOM 719 O O . ARG A 1 89 ? -12.699 1.520 23.649 1.00 86.06 89 ARG A O 1
ATOM 726 N N . ASP A 1 90 ? -13.296 1.607 21.487 1.00 87.44 90 ASP A N 1
ATOM 727 C CA . ASP A 1 90 ? -14.359 2.597 21.679 1.00 87.44 90 ASP A CA 1
ATOM 728 C C . ASP A 1 90 ? -15.519 2.043 22.521 1.00 87.44 90 ASP A C 1
ATOM 730 O O . ASP A 1 90 ? -16.051 2.736 23.391 1.00 87.44 90 ASP A O 1
ATOM 734 N N . ILE A 1 91 ? -15.877 0.767 22.330 1.00 91.75 91 ILE A N 1
ATOM 735 C CA . ILE A 1 91 ? -16.868 0.078 23.171 1.00 91.75 91 ILE A CA 1
ATOM 736 C C . ILE A 1 91 ? -16.382 -0.015 24.621 1.00 91.75 91 ILE A C 1
ATOM 738 O O . ILE A 1 91 ? -17.165 0.224 25.542 1.00 91.75 91 ILE A O 1
ATOM 742 N N . LEU A 1 92 ? -15.108 -0.360 24.833 1.00 91.75 92 LEU A N 1
ATOM 743 C CA . LEU A 1 92 ? -14.548 -0.498 26.176 1.00 91.75 92 LEU A CA 1
ATOM 744 C C . LEU A 1 92 ? -14.547 0.842 26.924 1.00 91.75 92 LEU A C 1
ATOM 746 O O . LEU A 1 92 ? -15.046 0.902 28.044 1.00 91.75 92 LEU A O 1
ATOM 750 N N . LYS A 1 93 ? -14.114 1.927 26.268 1.00 90.56 93 LYS A N 1
ATOM 751 C CA . LYS A 1 93 ? -14.144 3.282 26.846 1.00 90.56 93 LYS A CA 1
ATOM 752 C C . LYS A 1 93 ? -15.541 3.681 27.315 1.00 90.56 93 LYS A C 1
ATOM 754 O O . LYS A 1 93 ? -15.704 4.119 28.449 1.00 90.56 93 LYS A O 1
ATOM 759 N N . ARG A 1 94 ? -16.564 3.450 26.483 1.00 91.62 94 ARG A N 1
ATOM 760 C CA . ARG A 1 94 ? -17.959 3.734 26.856 1.00 91.62 94 ARG A CA 1
ATOM 761 C C . ARG A 1 94 ? -18.403 2.918 28.067 1.00 91.62 94 ARG A C 1
ATOM 763 O O . ARG A 1 94 ? -19.044 3.461 28.960 1.00 91.62 94 ARG A O 1
ATOM 770 N N . LYS A 1 95 ? -18.065 1.625 28.125 1.00 90.88 95 LYS A N 1
ATOM 771 C CA . LYS A 1 95 ? -18.394 0.779 29.287 1.00 90.88 95 LYS A CA 1
ATOM 772 C C . LYS A 1 95 ? -17.751 1.305 30.571 1.00 90.88 95 LYS A C 1
ATOM 774 O O . LYS A 1 95 ? -18.413 1.317 31.607 1.00 90.88 95 LYS A O 1
ATOM 779 N N . ASP A 1 96 ? -16.505 1.759 30.501 1.00 91.81 96 ASP A N 1
ATOM 780 C CA . ASP A 1 96 ? -15.794 2.313 31.656 1.00 91.81 96 ASP A CA 1
ATOM 781 C C . ASP A 1 96 ? -16.397 3.651 32.116 1.00 91.81 96 ASP A C 1
ATOM 783 O O . ASP A 1 96 ? -16.537 3.888 33.315 1.00 91.81 96 ASP A O 1
ATOM 787 N N . GLU A 1 97 ? -16.824 4.507 31.184 1.00 91.06 97 GLU A N 1
ATOM 788 C CA . GLU A 1 97 ? -17.538 5.759 31.481 1.00 91.06 97 GLU A CA 1
ATOM 789 C C . GLU A 1 97 ? -18.895 5.508 32.156 1.00 91.06 97 GLU A C 1
ATOM 791 O O . GLU A 1 97 ? -19.224 6.155 33.153 1.00 91.06 97 GLU A O 1
ATOM 796 N N . LEU A 1 98 ? -19.665 4.537 31.653 1.00 90.50 98 LEU A N 1
ATOM 797 C CA . LEU A 1 98 ? -20.936 4.118 32.248 1.00 90.50 98 LEU A CA 1
ATOM 798 C C . LEU A 1 98 ? -20.742 3.602 33.679 1.00 90.50 98 LEU A C 1
ATOM 800 O O . LEU A 1 98 ? -21.443 4.060 34.581 1.00 90.50 98 LEU A O 1
ATOM 804 N N . LYS A 1 99 ? -19.742 2.741 33.912 1.00 91.81 99 LYS A N 1
ATOM 805 C CA . LYS A 1 99 ? -19.414 2.244 35.258 1.00 91.81 99 LYS A CA 1
ATOM 806 C C . LYS A 1 99 ? -19.072 3.372 36.227 1.00 91.81 99 LYS A C 1
ATOM 808 O O . LYS A 1 99 ? -19.616 3.411 37.327 1.00 91.81 99 LYS A O 1
ATOM 813 N N . LYS A 1 100 ? -18.229 4.324 35.813 1.00 92.12 100 LYS A N 1
ATOM 814 C CA . LYS A 1 100 ? -17.884 5.492 36.642 1.00 92.12 100 LYS A CA 1
ATOM 815 C C . LYS A 1 100 ? -19.117 6.324 36.995 1.00 92.12 100 LYS A C 1
ATOM 817 O O . LYS A 1 100 ? -19.238 6.796 38.123 1.00 92.12 100 LYS A O 1
ATOM 822 N N . LYS A 1 101 ? -20.052 6.484 36.052 1.00 89.00 101 LYS A N 1
ATOM 823 C CA . LYS A 1 101 ? -21.309 7.210 36.280 1.00 89.00 101 LYS A CA 1
ATOM 824 C C . LYS A 1 101 ? -22.235 6.472 37.252 1.00 89.00 101 LYS A C 1
ATOM 826 O O . LYS A 1 101 ? -22.861 7.112 38.093 1.00 89.00 101 LYS A O 1
ATOM 831 N N . ASP A 1 102 ? -22.304 5.145 37.166 1.00 91.25 102 ASP A N 1
ATOM 832 C CA . ASP A 1 102 ? 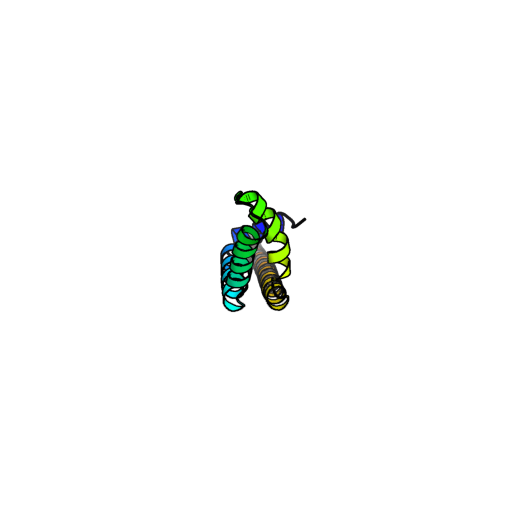-23.058 4.311 38.108 1.00 91.25 102 ASP A CA 1
ATOM 833 C C . ASP A 1 102 ? -22.477 4.373 39.523 1.00 91.25 102 ASP A C 1
ATOM 835 O O . ASP A 1 102 ? -23.221 4.524 40.490 1.00 91.25 102 ASP A O 1
ATOM 839 N N . GLU A 1 103 ? -21.152 4.302 39.657 1.00 90.81 103 GLU A N 1
ATOM 840 C CA . GLU A 1 103 ? -20.461 4.452 40.941 1.00 90.81 103 GLU A CA 1
ATOM 841 C C . GLU A 1 103 ? -20.667 5.841 41.548 1.00 90.81 103 GLU A C 1
ATOM 843 O O . GLU A 1 103 ? -20.885 5.953 42.754 1.00 90.81 103 GLU A O 1
ATOM 848 N N . HIS A 1 104 ? -20.633 6.895 40.727 1.00 90.62 104 HIS A N 1
ATOM 849 C CA . HIS A 1 104 ? -20.892 8.257 41.186 1.00 90.62 104 HIS A CA 1
ATOM 850 C C . HIS A 1 104 ? -22.324 8.410 41.711 1.00 90.62 104 HIS A C 1
ATOM 852 O O . HIS A 1 104 ? -22.501 8.849 42.843 1.00 90.62 104 HIS A O 1
ATOM 858 N N . ARG A 1 105 ? -23.328 7.937 40.959 1.00 88.38 105 ARG A N 1
ATOM 859 C CA . ARG A 1 105 ? -24.733 7.955 41.401 1.00 88.38 105 ARG A CA 1
ATOM 860 C C . ARG A 1 105 ? -24.949 7.201 42.710 1.00 88.38 105 ARG A C 1
ATOM 862 O O . ARG A 1 105 ? -25.585 7.724 43.614 1.00 88.38 105 ARG A O 1
ATOM 869 N N . LYS A 1 106 ? -24.362 6.006 42.856 1.00 89.94 106 LYS A N 1
ATOM 870 C CA . LYS A 1 106 ? -24.451 5.229 44.106 1.00 89.94 106 LYS A CA 1
ATOM 871 C C . LYS A 1 106 ? -23.868 5.981 45.303 1.00 89.94 106 LYS A C 1
ATOM 873 O O . LYS A 1 106 ? -24.425 5.901 46.393 1.00 89.94 106 LYS A O 1
ATOM 878 N N . LYS A 1 107 ? -22.756 6.700 45.111 1.00 86.50 107 LYS A N 1
ATOM 879 C CA . LYS A 1 107 ? -22.156 7.538 46.161 1.00 86.50 107 LYS A CA 1
ATOM 880 C C . LYS A 1 107 ? -23.058 8.717 46.520 1.00 86.50 107 LYS A C 1
ATOM 882 O O . LYS A 1 107 ? -23.232 8.986 47.701 1.00 86.50 107 LYS A O 1
ATOM 887 N N . GLU A 1 108 ? -23.659 9.379 45.531 1.00 84.19 108 GLU A N 1
ATOM 888 C CA . GLU A 1 108 ? -24.609 10.474 45.768 1.00 84.19 108 GLU A CA 1
ATOM 889 C C . GLU A 1 108 ? -25.864 10.007 46.522 1.00 84.19 108 GLU A C 1
ATOM 891 O O . GLU A 1 108 ? -26.302 10.678 47.456 1.00 84.19 108 GLU A O 1
ATOM 896 N N . ASP A 1 109 ? -26.423 8.851 46.154 1.00 86.00 109 ASP A N 1
ATOM 897 C CA . ASP A 1 109 ? -27.601 8.274 46.812 1.00 86.00 109 ASP A CA 1
ATOM 898 C C . ASP A 1 109 ? -27.310 7.856 48.261 1.00 86.00 109 ASP A C 1
ATOM 900 O O . ASP A 1 109 ? -28.164 8.012 49.135 1.00 86.00 109 ASP A O 1
ATOM 904 N N . PHE A 1 110 ? -26.100 7.352 48.530 1.00 83.94 110 PHE A N 1
ATOM 905 C CA . PHE A 1 110 ? -25.644 7.028 49.882 1.00 83.94 110 PHE A CA 1
ATOM 906 C C . PHE A 1 110 ? -25.518 8.293 50.744 1.00 83.94 110 PHE A C 1
ATOM 908 O O . PHE A 1 110 ? -26.110 8.373 51.814 1.00 83.94 110 PHE A O 1
ATOM 915 N N . MET A 1 111 ? -24.860 9.332 50.225 1.00 80.06 111 MET A N 1
ATOM 916 C CA . MET A 1 111 ? -24.641 10.593 50.942 1.00 80.06 111 MET A CA 1
ATOM 917 C C . MET A 1 111 ? -25.950 11.307 51.316 1.00 80.06 111 MET A C 1
ATOM 919 O O . MET A 1 111 ? -26.045 11.898 52.387 1.00 80.06 111 MET A O 1
ATOM 923 N N . LYS A 1 112 ? -26.974 11.228 50.451 1.00 79.88 112 LYS A N 1
ATOM 924 C CA . LYS A 1 112 ? -28.314 11.791 50.704 1.00 79.88 112 LYS A CA 1
ATOM 925 C C . LYS A 1 112 ? -29.120 11.006 51.740 1.00 79.88 112 LYS A C 1
ATOM 927 O O . LYS A 1 112 ? -30.031 11.572 52.338 1.00 79.88 112 LYS A O 1
ATOM 932 N N . LYS A 1 113 ? -28.828 9.715 51.930 1.00 74.44 113 LYS A N 1
ATOM 933 C CA . LYS A 1 113 ? -29.464 8.887 52.965 1.00 74.44 113 LYS A CA 1
ATOM 934 C C . LYS A 1 113 ? -28.955 9.218 54.363 1.00 74.44 113 LYS A C 1
ATOM 936 O O . LYS A 1 113 ? -29.738 9.133 55.294 1.00 74.44 113 LYS A O 1
ATOM 941 N N . ASP A 1 114 ? -27.700 9.639 54.483 1.00 67.50 114 ASP A N 1
ATOM 942 C CA . ASP A 1 114 ? -27.101 10.009 55.770 1.00 67.50 114 ASP A CA 1
ATOM 943 C C . ASP A 1 114 ? -27.473 11.436 56.224 1.00 67.50 114 ASP A C 1
ATOM 945 O O . ASP A 1 114 ? -27.212 11.814 57.362 1.00 67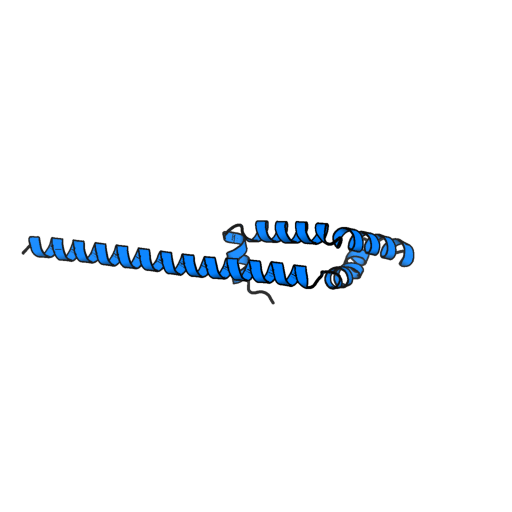.50 114 ASP A O 1
ATOM 949 N N . THR A 1 115 ? -28.078 12.251 55.349 1.00 63.91 115 THR A N 1
ATOM 950 C CA . THR A 1 115 ? -28.476 13.644 55.651 1.00 63.91 115 THR A CA 1
ATOM 951 C C . THR A 1 115 ? -29.946 13.811 56.063 1.00 63.91 115 THR A C 1
ATOM 953 O O . THR A 1 115 ? -30.400 14.947 56.214 1.00 63.91 115 THR A O 1
ATOM 956 N N . LYS A 1 116 ? -30.700 12.718 56.232 1.00 54.84 116 LYS A N 1
ATOM 957 C CA . LYS A 1 116 ? -32.119 12.718 56.618 1.00 54.84 116 LYS A CA 1
ATOM 958 C C . LYS A 1 116 ? -32.354 11.798 57.807 1.00 54.84 116 LYS A C 1
ATOM 960 O O . LYS A 1 116 ? -33.169 12.191 58.668 1.00 54.84 116 LYS A O 1
#

Mean predicted aligned error: 9.35 Å

InterPro domains:
  IPR018783 Transcription factor, enhancer of yellow 2 [MF_03046] (1-86)
  IPR018783 Transcription factor, enhancer of yellow 2 [PF10163] (9-83)
  IPR018783 Transcription factor, enhancer of yellow 2 [PTHR12514] (13-86)
  IPR038212 Transcription factor EnY2 superfamily [G3DSA:1.10.246.140] (3-88)

Nearest PDB structures (foldseek):
  4wa6-assembly2_F  TM=9.216E-01  e=1.437E-03  Saccharomyces cerevisiae S288C
  4fjc-assembly1_F  TM=9.022E-01  e=2.095E-03  Saccharomyces cerevisiae S288C
  4zux-assembly1_V  TM=8.847E-01  e=2.375E-03  Saccharomyces cerevisiae S288C
  3kik-assembly3_C  TM=9.444E-01  e=4.743E-03  Saccharomyces cerevisiae
  4wa6-assembly3_B  TM=8.721E-01  e=2.868E-03  Saccharomyces cerevisiae S288C

Secondary structure (DSSP, 8-state):
---HHHHHHHHHTSHHHHHHHHHHHHHHHTSHHHHHHHHHHHHHHHH----HHHHHHHHHHHHHHTS-HHHHHHHHHHHHHHHHHHHHHHHHHHHHHHHHHHHHHHHHHHHHHTT-

Sequence (116 aa):
MYSKSTDQITLLHGDRVRLKHLLRTRLVECGWTEQVKLLGRKAIIDGGETNVDNIIQKITPEARGLIPDLVKKELLEKIRLILQEQQRRDILKRKDELKKKDEHRKKEDFMKKDTK

Organism: Anopheles atroparvus (NCBI:txid41427)

Foldseek 3Di:
DDDPVLVVLCVVVVVVVVLVVLLVVVCVVVCLVVVLVVLLVCCCVVVVDPDPVVSCVVSVVVSVVPDDVVSVVVSVVSSVVSVVVVVVVVVVVVVVVVVVVVVVVVVVVVVVVVVD

pLDDT: mean 83.78, std 12.16, range [36.16, 94.31]